Protein AF-A0A528B3B9-F1 (afdb_monomer)

Solvent-accessible surface area (backbone atoms only — not comparable to full-atom values): 8544 Å² total; per-residue (Å²): 132,72,91,54,60,78,48,70,51,74,43,97,81,45,44,90,44,85,63,98,82,42,50,38,49,53,50,45,78,42,55,84,63,89,57,68,66,62,50,61,44,52,37,77,56,45,76,50,78,48,78,40,80,92,48,56,52,67,62,52,48,53,53,50,56,75,61,38,44,72,44,87,67,47,46,58,91,93,66,50,48,70,71,59,67,74,63,49,55,54,29,64,74,29,91,79,36,42,88,35,49,69,46,41,32,34,38,36,84,22,33,51,34,61,88,89,38,44,79,46,66,45,63,40,87,89,76,68,33,22,30,41,38,36,30,42,50,45,53,66,34,27,48,71,62,96

Foldseek 3Di:
DPPFWDDKDADPPWDDDDDPQEDTVRIDTDGPDDRVNPADLQHAFDKDKDWDAPDDLVVVVVVLVVQEEEDDWFDPPPPWDADDPVVLVVQCPDPLRVVCSVVQRGPPSYYQYDDPWDWDWDADPVPRTIMIMTGHGSPPRSNSSD

Sequence (146 aa):
RTPVIRAGAIMPDACPTGPSGTIPVGGVAVSEAIHPGMHSADICCSMAISVFPGVAPAALIDAVHAVTHFGPGGRPRGQQIRPAKEVFERFETNPLLRDVTSAAIEHFGTTQGDGNHFAYVGTLKSSGETALVTHHGSRSPGARLY

Nearest PDB structures (foldseek):
  5xbj-assembly1_A  TM=4.840E-01  e=3.220E+00  Campylobacter jejuni
  8b2l-assembly1_u3  TM=4.333E-01  e=2.501E+00  Nicotiana tabacum
  3zxo-assembly1_A  TM=2.211E-01  e=8.548E-01  Mycobacterium tuberculosis H37Rv
  7kld-assembly1_B  TM=3.415E-01  e=2.664E+00  Staphylococcus aureus
  2edn-assembly1_A  TM=3.986E-01  e=6.054E+00  Homo sapiens

Radius of gyration: 18.34 Å; Cα contacts (8 Å, |Δi|>4): 229; chains: 1; bounding box: 44×27×50 Å

Mean predicted aligned error: 4.43 Å

Secondary structure (DSSP, 8-state):
--TTEEEEEEEEEEE--SSBTBPPEEEEEEESS--GGGS-SSTT-EEEEEEETT--HHHHHHHHHHH-EESS--SPTTSPPPPPHHHHHHHHT-TTTGGGHHHHHHHTTSEEESTT-EEEEEE-TTT--EEEEEEE---HHHHHH-

pLDDT: mean 92.26, std 5.24, range [58.66, 98.25]

Structure (mmCIF, N/CA/C/O backbone):
data_AF-A0A528B3B9-F1
#
_entry.id   AF-A0A528B3B9-F1
#
loop_
_atom_site.group_PDB
_atom_site.id
_atom_site.type_symbol
_atom_site.label_atom_id
_atom_site.label_alt_id
_atom_site.label_comp_id
_atom_site.label_asym_id
_atom_site.label_entity_id
_atom_site.label_seq_id
_atom_site.pdbx_PDB_ins_code
_atom_site.Cartn_x
_atom_site.Cartn_y
_atom_site.Cartn_z
_atom_site.occupancy
_atom_site.B_iso_or_equiv
_atom_site.auth_seq_id
_atom_site.auth_comp_id
_atom_site.auth_asym_id
_atom_site.auth_atom_id
_atom_site.pdbx_PDB_model_num
ATOM 1 N N . ARG A 1 1 ? 5.698 4.242 -30.268 1.00 58.66 1 ARG A N 1
ATOM 2 C CA . ARG A 1 1 ? 5.185 2.859 -30.106 1.00 58.66 1 ARG A CA 1
ATOM 3 C C . ARG A 1 1 ? 6.200 2.093 -29.276 1.00 58.66 1 ARG A C 1
ATOM 5 O O . ARG A 1 1 ? 7.355 2.066 -29.671 1.00 58.66 1 ARG A O 1
ATOM 12 N N . THR A 1 2 ? 5.801 1.536 -28.138 1.00 72.50 2 THR A N 1
ATOM 13 C CA . THR A 1 2 ? 6.644 0.656 -27.318 1.00 72.50 2 THR A CA 1
ATOM 14 C C . THR A 1 2 ? 6.632 -0.746 -27.950 1.00 72.50 2 THR A C 1
ATOM 16 O O . THR A 1 2 ? 5.571 -1.365 -28.006 1.00 72.50 2 THR A O 1
ATOM 19 N N . PRO A 1 3 ? 7.760 -1.241 -28.493 1.00 79.25 3 PRO A N 1
ATOM 20 C CA . PRO A 1 3 ? 7.773 -2.371 -29.435 1.00 79.25 3 PRO A CA 1
ATOM 21 C C . PRO A 1 3 ? 7.385 -3.731 -28.832 1.00 79.25 3 PRO A C 1
ATOM 23 O O . PRO A 1 3 ? 7.029 -4.641 -29.572 1.00 79.25 3 PRO A O 1
ATOM 26 N N . VAL A 1 4 ? 7.421 -3.861 -27.505 1.00 93.12 4 VAL A N 1
ATOM 27 C CA . VAL A 1 4 ? 7.160 -5.110 -26.762 1.00 93.12 4 VAL A CA 1
ATOM 28 C C . VAL A 1 4 ? 5.760 -5.178 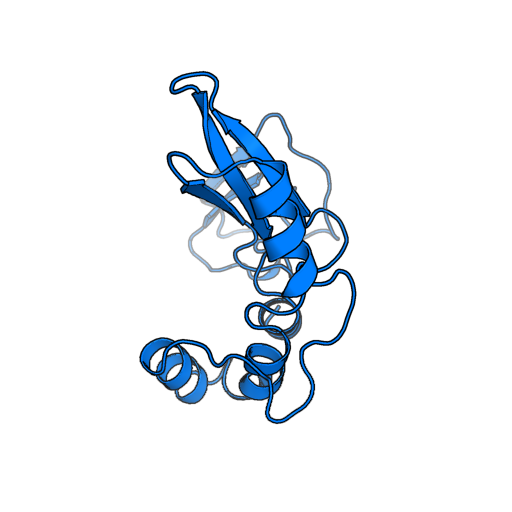-26.133 1.00 93.12 4 VAL A C 1
ATOM 30 O O . VAL A 1 4 ? 5.458 -6.118 -25.401 1.00 93.12 4 VAL A O 1
ATOM 33 N N . ILE A 1 5 ? 4.897 -4.188 -26.393 1.00 93.69 5 ILE A N 1
ATOM 34 C CA . ILE A 1 5 ? 3.513 -4.169 -25.896 1.00 93.69 5 ILE A CA 1
ATOM 35 C C . ILE A 1 5 ? 2.618 -4.995 -26.819 1.00 93.69 5 ILE A C 1
ATOM 37 O O . ILE A 1 5 ? 2.628 -4.821 -28.038 1.00 93.69 5 ILE A O 1
ATOM 41 N N . ARG A 1 6 ? 1.824 -5.886 -26.220 1.00 95.38 6 ARG A N 1
ATOM 42 C CA . ARG A 1 6 ? 0.892 -6.789 -26.907 1.00 95.38 6 ARG A CA 1
ATOM 43 C C . ARG A 1 6 ? -0.551 -6.305 -26.830 1.00 95.38 6 ARG A C 1
ATOM 45 O O . ARG A 1 6 ? -1.266 -6.381 -27.823 1.00 95.38 6 ARG A O 1
ATOM 52 N N . ALA A 1 7 ? -0.967 -5.791 -25.676 1.00 95.25 7 ALA A N 1
ATOM 53 C CA . ALA A 1 7 ? -2.310 -5.261 -25.455 1.00 95.25 7 ALA A CA 1
ATOM 54 C C . ALA A 1 7 ? -2.307 -4.239 -24.313 1.00 95.25 7 ALA A C 1
ATOM 56 O O . ALA A 1 7 ? -1.348 -4.159 -23.544 1.00 95.25 7 ALA A O 1
ATOM 57 N N . GLY A 1 8 ? -3.390 -3.479 -24.178 1.00 94.19 8 GLY A N 1
ATOM 58 C CA . GLY A 1 8 ? -3.593 -2.605 -23.032 1.00 94.19 8 GLY A CA 1
ATOM 59 C C . GLY A 1 8 ? -5.055 -2.231 -22.836 1.00 94.19 8 GLY A C 1
ATOM 60 O O . GLY A 1 8 ? -5.869 -2.382 -23.746 1.00 94.19 8 GLY A O 1
ATOM 61 N N . ALA A 1 9 ? -5.369 -1.754 -21.639 1.00 96.19 9 ALA A N 1
ATOM 62 C CA . ALA A 1 9 ? -6.679 -1.246 -21.263 1.00 96.19 9 ALA A CA 1
ATOM 63 C C . ALA A 1 9 ? -6.521 0.027 -20.428 1.00 96.19 9 ALA A C 1
ATOM 65 O O . ALA A 1 9 ? -5.490 0.236 -19.788 1.00 96.19 9 ALA A O 1
ATOM 66 N N . ILE A 1 10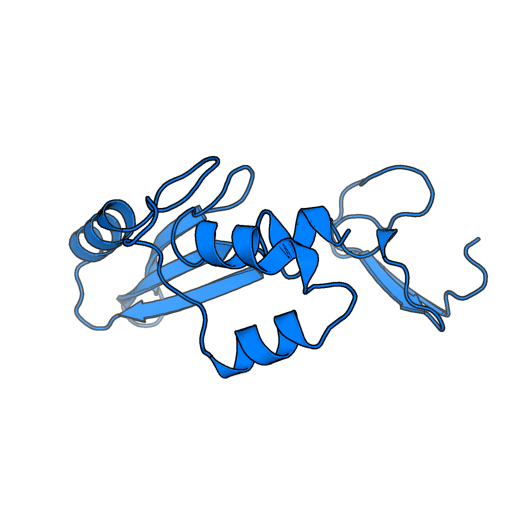 ? -7.549 0.869 -20.449 1.00 96.12 10 ILE A N 1
ATOM 67 C CA . ILE A 1 10 ? -7.627 2.105 -19.675 1.00 96.12 10 ILE A CA 1
ATOM 68 C C . ILE A 1 10 ? -8.889 2.025 -18.827 1.00 96.12 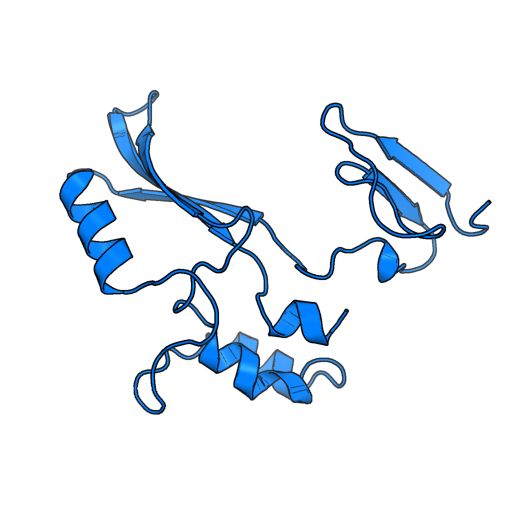10 ILE A C 1
ATOM 70 O O . ILE A 1 10 ? -9.977 1.799 -19.360 1.00 96.12 10 ILE A O 1
ATOM 74 N N . MET A 1 11 ? -8.729 2.173 -17.517 1.00 97.38 11 MET A N 1
ATOM 75 C CA . MET A 1 11 ? -9.839 2.183 -16.573 1.00 97.38 11 MET A CA 1
ATOM 76 C C . MET A 1 11 ? -10.576 3.536 -16.600 1.00 97.38 11 MET A C 1
ATOM 78 O O . MET A 1 11 ? -9.992 4.546 -17.001 1.00 97.38 11 MET A O 1
ATOM 82 N N . PRO A 1 12 ? -11.863 3.590 -16.204 1.00 97.81 12 PRO A N 1
ATOM 83 C CA . PRO A 1 12 ? -12.664 4.821 -16.261 1.00 97.81 12 PRO A CA 1
ATOM 84 C C . PRO A 1 12 ? -12.140 5.979 -15.402 1.00 97.81 12 PRO A C 1
ATOM 86 O O . PRO A 1 12 ? -12.472 7.132 -15.655 1.00 97.81 12 PRO A O 1
ATOM 89 N N . ASP A 1 13 ? -11.345 5.671 -14.385 1.00 95.94 13 ASP A N 1
ATOM 90 C CA . ASP A 1 13 ? -10.700 6.603 -13.462 1.00 95.94 13 ASP A CA 1
ATOM 91 C C . ASP A 1 13 ? -9.303 7.045 -13.928 1.00 95.94 13 ASP A C 1
ATOM 93 O O . ASP A 1 13 ? -8.567 7.689 -13.178 1.00 95.94 13 ASP A O 1
ATOM 97 N N . ALA A 1 14 ? -8.920 6.708 -15.162 1.00 95.75 14 ALA A N 1
ATOM 98 C CA . ALA A 1 14 ? -7.584 6.983 -15.646 1.00 95.75 14 ALA A CA 1
ATOM 99 C C . ALA A 1 14 ? -7.273 8.477 -15.762 1.00 95.75 14 ALA A C 1
ATOM 101 O O . ALA A 1 14 ? -8.079 9.283 -16.233 1.00 95.75 14 ALA A O 1
ATOM 102 N N . CYS A 1 15 ? -6.042 8.836 -15.399 1.00 93.69 15 CYS A N 1
ATOM 103 C CA . CYS A 1 15 ? -5.538 10.198 -15.507 1.00 93.69 15 CYS A CA 1
ATOM 104 C C . CYS A 1 15 ? -4.069 10.230 -15.973 1.00 93.69 15 CYS A C 1
ATOM 106 O O . CYS A 1 15 ? -3.352 9.229 -15.845 1.00 93.69 15 CYS A O 1
ATOM 108 N N . PRO A 1 16 ? -3.610 11.352 -16.565 1.00 92.06 16 PRO A N 1
ATOM 109 C CA . PRO A 1 16 ? -2.245 11.470 -17.071 1.00 92.06 16 PRO A CA 1
ATOM 110 C C . PRO A 1 16 ? -1.191 11.324 -15.968 1.00 92.06 16 PRO A C 1
ATOM 112 O O . PRO A 1 16 ? -1.367 11.826 -14.860 1.00 92.06 16 PRO A O 1
ATOM 115 N N . THR A 1 17 ? -0.058 10.702 -16.297 1.00 88.94 17 THR A N 1
ATOM 116 C CA . THR A 1 17 ? 1.070 10.507 -15.376 1.00 88.94 17 THR A CA 1
ATOM 117 C C . THR A 1 17 ? 2.406 10.596 -16.095 1.00 88.94 17 THR A C 1
ATOM 119 O O . THR A 1 17 ? 2.588 10.023 -17.166 1.00 88.94 17 THR A O 1
ATOM 122 N N . GLY A 1 18 ? 3.378 11.230 -15.440 1.00 84.00 18 GLY A N 1
ATOM 123 C CA . GLY A 1 18 ? 4.786 11.158 -15.820 1.00 84.00 18 GLY A CA 1
ATOM 124 C C . GLY A 1 18 ? 5.126 11.642 -17.242 1.00 84.00 18 GLY A C 1
ATOM 125 O O . GLY A 1 18 ? 4.290 12.196 -17.957 1.00 84.00 18 GLY A O 1
ATOM 126 N N . PRO A 1 19 ? 6.399 11.498 -17.638 1.00 85.06 19 PRO A N 1
ATOM 127 C CA . PRO A 1 19 ? 6.868 11.825 -18.980 1.00 85.06 19 PRO A CA 1
ATOM 128 C C . PRO A 1 19 ? 6.528 10.719 -19.994 1.00 85.06 19 PRO A C 1
ATOM 130 O O . PRO A 1 19 ? 6.103 9.623 -19.643 1.00 85.06 19 PRO A O 1
ATOM 133 N N . SER A 1 20 ? 6.784 10.976 -21.279 1.00 82.75 20 SER A N 1
ATOM 134 C CA . SER A 1 20 ? 6.638 9.964 -22.334 1.00 82.75 20 SER A CA 1
ATOM 135 C C . SER A 1 20 ? 7.408 8.677 -21.999 1.00 82.75 20 SER A C 1
ATOM 137 O O . SER A 1 20 ? 8.625 8.712 -21.830 1.00 82.75 20 SER A O 1
ATOM 139 N N . GLY A 1 21 ? 6.707 7.540 -21.967 1.00 81.62 21 GLY A N 1
ATOM 140 C CA . GLY A 1 21 ? 7.266 6.226 -21.618 1.00 81.62 21 GLY A CA 1
ATOM 141 C C . GLY A 1 21 ? 6.606 5.565 -20.402 1.00 81.62 21 GLY A C 1
ATOM 142 O O . GLY A 1 21 ? 6.801 4.369 -20.195 1.00 81.62 21 GLY A O 1
ATOM 143 N N . THR A 1 22 ? 5.798 6.307 -19.643 1.00 89.38 22 THR A N 1
ATOM 144 C CA . THR A 1 22 ? 4.947 5.796 -18.557 1.00 89.38 22 THR A CA 1
ATOM 145 C C . THR A 1 22 ? 3.591 5.299 -19.077 1.00 89.38 22 THR A C 1
ATOM 147 O O . THR A 1 22 ? 3.226 5.518 -20.237 1.00 89.38 22 THR A O 1
ATOM 150 N N . ILE A 1 23 ? 2.828 4.628 -18.208 1.00 92.62 23 ILE A N 1
ATOM 151 C CA . ILE A 1 23 ? 1.391 4.382 -18.417 1.00 92.62 23 ILE A CA 1
ATOM 152 C C . ILE A 1 23 ? 0.573 5.326 -17.530 1.00 92.62 23 ILE A C 1
ATOM 154 O O . ILE A 1 23 ? 1.040 5.631 -16.428 1.00 92.62 23 ILE A O 1
ATOM 158 N N . PRO A 1 24 ? -0.635 5.750 -17.956 1.00 93.56 24 PRO A N 1
ATOM 159 C CA . PRO A 1 24 ? -1.538 6.531 -17.108 1.00 93.56 24 PRO A CA 1
ATOM 160 C C . PRO A 1 24 ? -1.889 5.776 -15.818 1.00 93.56 24 PRO A C 1
ATOM 162 O O . PRO A 1 24 ? -1.881 4.540 -15.799 1.00 93.56 24 PRO A O 1
ATOM 165 N N . VAL A 1 25 ? -2.263 6.500 -14.753 1.00 94.19 25 VAL A N 1
ATOM 166 C CA . VAL A 1 25 ? -2.986 5.867 -13.629 1.00 94.19 25 VAL A CA 1
ATOM 167 C C . VAL A 1 25 ? -4.229 5.190 -14.203 1.00 94.19 25 VAL A C 1
ATOM 169 O O . VAL A 1 25 ? -4.821 5.705 -15.148 1.00 94.19 25 VAL A O 1
ATOM 172 N N . GLY A 1 26 ? -4.585 4.010 -13.692 1.00 94.62 26 GLY A N 1
ATOM 173 C CA . GLY A 1 26 ? -5.678 3.207 -14.248 1.00 94.62 26 GLY A CA 1
ATOM 174 C C . GLY A 1 26 ? -5.338 2.547 -15.592 1.00 94.62 26 GLY A C 1
ATOM 175 O O . GLY A 1 26 ? -6.211 1.971 -16.234 1.00 94.62 26 GLY A O 1
ATOM 176 N N . GLY A 1 27 ? -4.089 2.614 -16.057 1.00 94.94 27 GLY A N 1
ATOM 177 C CA . GLY A 1 27 ? -3.627 1.874 -17.226 1.00 94.94 27 GLY A CA 1
ATOM 178 C C . GLY A 1 27 ? -3.272 0.423 -16.897 1.00 94.94 27 GLY A C 1
ATOM 179 O O . GLY A 1 27 ? -2.710 0.123 -15.847 1.00 94.94 27 GLY A O 1
ATOM 180 N N . VAL A 1 28 ? -3.541 -0.481 -17.836 1.00 95.31 28 VAL A N 1
ATOM 181 C CA . VAL A 1 28 ? -3.053 -1.866 -17.820 1.00 95.31 28 VAL A CA 1
ATOM 182 C C . VAL A 1 28 ? -2.321 -2.126 -19.128 1.00 95.31 28 VAL A C 1
ATOM 184 O O . VAL A 1 28 ? -2.841 -1.815 -20.199 1.00 95.31 28 VAL A O 1
ATOM 187 N N . ALA A 1 29 ? -1.131 -2.717 -19.053 1.00 94.19 29 ALA A N 1
ATOM 188 C CA . ALA A 1 29 ? -0.325 -3.072 -20.214 1.00 94.19 29 ALA A CA 1
ATOM 189 C C . ALA A 1 29 ? 0.086 -4.548 -20.156 1.00 94.19 29 ALA A C 1
ATOM 191 O O . ALA A 1 29 ? 0.643 -5.011 -19.164 1.00 94.19 29 ALA A O 1
ATOM 192 N N . VAL A 1 30 ? -0.159 -5.280 -21.243 1.00 95.19 30 VAL A N 1
ATOM 193 C CA . VAL A 1 30 ? 0.358 -6.636 -21.460 1.00 95.19 30 VAL A CA 1
ATOM 194 C C . VAL A 1 30 ? 1.614 -6.518 -22.312 1.00 95.19 30 VAL A C 1
ATOM 196 O O . VAL A 1 30 ? 1.573 -5.973 -23.418 1.00 95.19 30 VAL A O 1
ATOM 199 N N . SER A 1 31 ? 2.731 -7.019 -21.797 1.00 94.69 31 SER A N 1
ATOM 200 C CA . SER A 1 31 ? 4.064 -6.791 -22.349 1.00 94.69 31 SER A CA 1
ATOM 201 C C . SER A 1 31 ? 4.922 -8.048 -22.273 1.00 94.69 31 SER A C 1
ATOM 203 O O . SER A 1 31 ? 4.775 -8.846 -21.354 1.00 94.69 31 SER A O 1
ATOM 205 N N . GLU A 1 32 ? 5.860 -8.184 -23.207 1.00 95.75 32 GLU A N 1
ATOM 206 C CA . GLU A 1 32 ? 6.898 -9.228 -23.182 1.00 95.75 32 GLU A CA 1
ATOM 207 C C . GLU A 1 32 ? 8.118 -8.855 -22.327 1.00 95.75 32 GLU A C 1
ATOM 209 O O . GLU A 1 32 ? 8.990 -9.684 -22.088 1.00 95.75 32 GLU A O 1
ATOM 214 N N . ALA A 1 33 ? 8.183 -7.607 -21.862 1.00 92.94 33 ALA A N 1
ATOM 215 C CA . ALA A 1 33 ? 9.222 -7.104 -20.969 1.00 92.94 33 ALA A CA 1
ATOM 216 C C . ALA A 1 33 ? 8.626 -6.398 -19.745 1.00 92.94 33 ALA A C 1
ATOM 218 O O . ALA A 1 33 ? 7.485 -5.926 -19.781 1.00 92.94 33 ALA A O 1
ATOM 219 N N . ILE A 1 34 ? 9.429 -6.285 -18.688 1.00 90.94 34 ILE A N 1
ATOM 220 C CA . ILE A 1 34 ? 9.111 -5.499 -17.493 1.00 90.94 34 ILE A CA 1
ATOM 221 C C . ILE A 1 34 ? 9.439 -4.033 -17.767 1.00 90.94 34 ILE A C 1
ATOM 223 O O . ILE A 1 34 ? 10.516 -3.717 -18.271 1.00 90.94 34 ILE A O 1
ATOM 227 N N . HIS A 1 35 ? 8.528 -3.139 -17.389 1.00 91.31 35 HIS A N 1
ATOM 228 C CA . HIS A 1 35 ? 8.705 -1.697 -17.530 1.00 91.31 35 HIS A CA 1
ATOM 229 C C . HIS A 1 35 ? 8.604 -1.036 -16.155 1.00 91.31 35 HIS A C 1
ATOM 231 O O . HIS A 1 35 ? 7.491 -0.752 -15.717 1.00 91.31 35 HIS A O 1
ATOM 237 N N . PRO A 1 36 ? 9.726 -0.769 -15.460 1.00 89.38 36 PRO A N 1
ATOM 238 C CA . PRO A 1 36 ? 9.695 -0.129 -14.145 1.00 89.38 36 PRO A CA 1
ATOM 239 C C . PRO A 1 36 ? 8.908 1.185 -14.147 1.00 89.38 36 PRO A C 1
ATOM 241 O O . PRO A 1 36 ? 8.060 1.370 -13.292 1.00 89.38 36 PRO A O 1
ATOM 244 N N . GLY A 1 37 ? 9.050 2.016 -15.188 1.00 88.44 37 GLY A N 1
ATOM 245 C CA . GLY A 1 37 ? 8.278 3.258 -15.362 1.00 88.44 37 GLY A CA 1
ATOM 246 C C . GLY A 1 37 ? 6.762 3.084 -15.556 1.00 88.44 37 GLY A C 1
ATOM 247 O O . GLY A 1 37 ? 6.039 4.074 -15.652 1.00 88.44 37 GLY A O 1
ATOM 248 N N . MET A 1 38 ? 6.267 1.846 -15.637 1.00 92.00 38 MET A N 1
ATOM 249 C CA . MET A 1 38 ? 4.836 1.519 -15.638 1.00 92.00 38 MET A CA 1
ATOM 250 C C . MET A 1 38 ? 4.333 1.057 -14.261 1.00 92.00 38 MET A C 1
ATOM 252 O O . MET A 1 38 ? 3.140 0.823 -14.090 1.00 92.00 38 MET A O 1
ATOM 256 N N . HIS A 1 39 ? 5.225 0.959 -13.275 1.00 87.25 39 HIS A N 1
ATOM 257 C CA . HIS A 1 39 ? 4.927 0.694 -11.876 1.00 87.25 39 HIS A CA 1
ATOM 258 C C . HIS A 1 39 ? 5.310 1.944 -11.079 1.00 87.25 39 HIS A C 1
ATOM 260 O O . HIS A 1 39 ? 6.474 2.298 -11.031 1.00 87.25 39 HIS A O 1
ATOM 266 N N . SER A 1 40 ? 4.338 2.654 -10.504 1.00 89.06 40 SER A N 1
ATOM 267 C CA . SER A 1 40 ? 4.582 3.887 -9.732 1.00 89.06 40 SER A CA 1
ATOM 268 C C . SER A 1 40 ? 5.674 3.717 -8.661 1.00 89.06 40 SER A C 1
ATOM 270 O O . SER A 1 40 ? 5.844 2.624 -8.121 1.00 89.06 40 SER A O 1
ATOM 272 N N . ALA A 1 41 ? 6.336 4.819 -8.286 1.00 91.12 41 ALA A N 1
ATOM 273 C CA . ALA A 1 41 ? 7.298 4.861 -7.181 1.00 91.12 41 ALA A CA 1
ATOM 274 C C . ALA A 1 41 ? 6.712 4.342 -5.855 1.00 91.12 41 ALA A C 1
ATOM 276 O O . ALA A 1 41 ? 7.425 3.777 -5.029 1.00 91.12 41 ALA A O 1
ATOM 277 N N . ASP A 1 42 ? 5.400 4.482 -5.659 1.00 93.25 42 ASP A N 1
ATOM 278 C CA . ASP A 1 42 ? 4.696 3.859 -4.540 1.00 93.25 42 ASP A CA 1
ATOM 279 C C . ASP A 1 42 ? 4.270 2.425 -4.895 1.00 93.25 42 ASP A C 1
ATOM 281 O O . ASP A 1 42 ? 3.098 2.113 -5.126 1.00 93.25 42 ASP A O 1
ATOM 285 N N . ILE A 1 43 ? 5.271 1.548 -5.001 1.00 93.88 43 ILE A N 1
ATOM 286 C CA . ILE A 1 43 ? 5.104 0.147 -5.397 1.00 93.88 43 ILE A CA 1
ATOM 287 C C . ILE A 1 43 ? 4.135 -0.543 -4.427 1.00 93.88 43 ILE A C 1
ATOM 289 O O . ILE A 1 43 ? 4.275 -0.416 -3.210 1.00 93.88 43 ILE A O 1
ATOM 293 N N . CYS A 1 44 ? 3.166 -1.289 -4.964 1.00 92.81 44 CYS A N 1
ATOM 294 C CA . CYS A 1 44 ? 2.125 -1.983 -4.196 1.00 92.81 44 CYS A CA 1
ATOM 295 C C . CYS A 1 44 ? 1.264 -1.070 -3.298 1.00 92.81 44 CYS A C 1
ATOM 297 O O . CYS A 1 44 ? 0.723 -1.539 -2.293 1.00 92.81 44 CYS A O 1
ATOM 299 N N . CYS A 1 45 ? 1.099 0.208 -3.662 1.00 94.31 45 CYS A N 1
ATOM 300 C CA . CYS A 1 45 ? 0.041 1.042 -3.098 1.00 94.31 45 CYS A CA 1
ATOM 301 C C . CYS A 1 45 ? -1.313 0.350 -3.270 1.00 94.31 45 CYS A C 1
ATOM 303 O O . CYS A 1 45 ? -1.692 -0.035 -4.379 1.00 94.31 45 CYS A O 1
ATOM 305 N N . SER A 1 46 ? -1.991 0.094 -2.160 1.00 95.44 46 SER A N 1
ATOM 306 C CA . SER A 1 46 ? -3.193 -0.727 -2.140 1.00 95.44 46 SER A CA 1
ATOM 307 C C . SER A 1 46 ? -4.071 -0.396 -0.946 1.00 95.44 46 SER A C 1
ATOM 309 O O . SER A 1 46 ? -3.653 0.246 0.022 1.00 95.44 46 SER A O 1
ATOM 311 N N . MET A 1 47 ? -5.322 -0.835 -1.042 1.00 96.81 47 MET A N 1
ATOM 312 C CA . MET A 1 47 ? -6.280 -0.730 0.042 1.00 96.81 47 MET A CA 1
ATOM 313 C C . MET A 1 47 ? -6.430 -2.069 0.752 1.00 96.81 47 MET A C 1
ATOM 315 O O . MET A 1 47 ? -6.516 -3.114 0.107 1.00 96.81 47 MET A O 1
ATOM 319 N N . ALA A 1 48 ? -6.527 -2.023 2.075 1.00 96.75 48 ALA A N 1
ATOM 320 C CA . ALA A 1 48 ? -6.894 -3.165 2.895 1.00 96.75 48 ALA A CA 1
ATOM 321 C C . ALA A 1 48 ? -8.090 -2.806 3.776 1.00 96.75 48 ALA A C 1
ATOM 323 O O . ALA A 1 48 ? -8.220 -1.672 4.238 1.00 96.75 48 ALA A O 1
ATOM 324 N N . ILE A 1 49 ? -8.959 -3.786 4.015 1.00 97.06 49 ILE A N 1
ATOM 325 C CA . ILE A 1 49 ? -10.065 -3.667 4.961 1.00 97.06 49 ILE A CA 1
ATOM 326 C C . ILE A 1 49 ? -9.923 -4.718 6.059 1.00 97.06 49 ILE A C 1
ATOM 328 O O . ILE A 1 49 ? -9.766 -5.905 5.778 1.00 97.06 49 ILE A O 1
ATOM 332 N N . SER A 1 50 ? -10.010 -4.265 7.307 1.00 97.19 50 SER A N 1
ATOM 333 C CA . SER A 1 50 ? -10.007 -5.104 8.505 1.00 97.19 50 SER A CA 1
ATOM 334 C C . SER A 1 50 ? -11.291 -4.862 9.290 1.00 97.19 50 SER A C 1
ATOM 336 O O . SER A 1 50 ? -11.629 -3.715 9.579 1.00 97.19 50 SER A O 1
ATOM 338 N N . VAL A 1 51 ? -12.012 -5.929 9.632 1.00 97.69 51 VAL A N 1
ATOM 339 C CA . VAL A 1 51 ? -13.307 -5.860 10.330 1.00 97.69 51 VAL A CA 1
ATOM 340 C C . VAL A 1 51 ? -13.116 -6.208 11.804 1.00 97.69 51 VAL A C 1
ATOM 342 O O . VAL A 1 51 ? -12.460 -7.198 12.120 1.00 97.69 51 VAL A O 1
ATOM 345 N N . PHE A 1 52 ? -13.700 -5.404 12.692 1.00 97.44 52 PHE A N 1
ATOM 346 C CA . PHE A 1 52 ? -13.555 -5.500 14.145 1.00 97.44 52 PH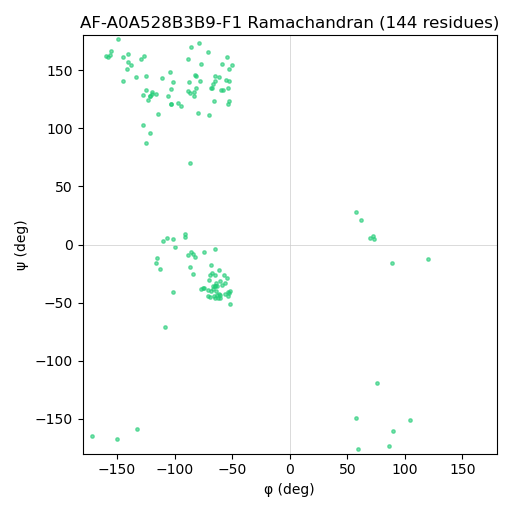E A CA 1
ATOM 347 C C . PHE A 1 52 ? -14.927 -5.615 14.820 1.00 97.44 52 PHE A C 1
ATOM 349 O O . PHE A 1 52 ? -15.506 -4.594 15.209 1.00 97.44 52 PHE A O 1
ATOM 356 N N . PRO A 1 53 ? -15.455 -6.843 14.968 1.00 96.44 53 PRO A N 1
ATOM 357 C CA . PRO A 1 53 ? -16.771 -7.036 15.548 1.00 96.44 53 PRO A CA 1
ATOM 358 C C . PRO A 1 53 ? -16.880 -6.497 16.975 1.00 96.44 53 PRO A C 1
ATOM 360 O O . PRO A 1 53 ? -16.007 -6.752 17.807 1.00 96.44 53 PRO A O 1
ATOM 363 N N . GLY A 1 54 ? -17.945 -5.746 17.261 1.00 94.88 54 GLY A N 1
ATOM 364 C CA . GLY A 1 54 ? -18.225 -5.217 18.604 1.00 94.88 54 GLY A CA 1
ATOM 365 C C . GLY A 1 54 ? -17.282 -4.113 19.114 1.00 94.88 54 GLY A C 1
ATOM 366 O O . GLY A 1 54 ? -17.408 -3.692 20.264 1.00 94.88 54 GLY A O 1
ATOM 367 N N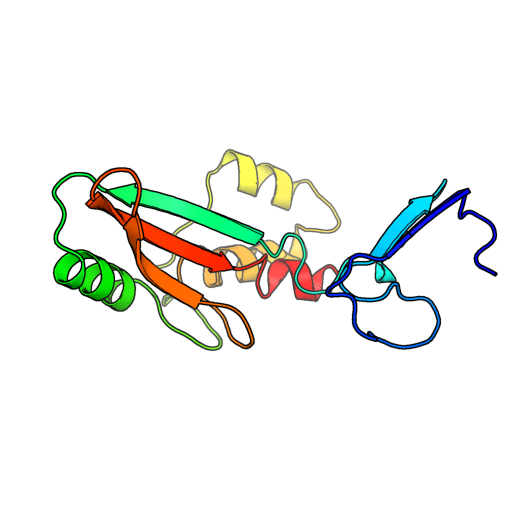 . VAL A 1 55 ? -16.355 -3.610 18.292 1.00 97.50 55 VAL A N 1
ATOM 368 C CA . VAL A 1 55 ? -15.490 -2.472 18.649 1.00 97.50 55 VAL A CA 1
ATOM 369 C C . VAL A 1 55 ? -16.175 -1.161 18.271 1.00 97.50 55 VAL A C 1
ATOM 371 O O . VAL A 1 55 ? -16.644 -1.003 17.148 1.00 97.50 55 VAL A O 1
ATOM 374 N N . ALA A 1 56 ? -16.210 -0.184 19.180 1.00 97.12 56 ALA A N 1
ATOM 375 C CA . ALA A 1 56 ? -16.751 1.140 18.874 1.00 97.12 56 ALA A CA 1
ATOM 376 C C . ALA A 1 56 ? -15.840 1.900 17.878 1.00 97.12 56 ALA A C 1
ATOM 378 O O . ALA A 1 56 ? -14.628 1.953 18.107 1.00 97.12 56 ALA A O 1
ATOM 379 N N . PRO A 1 57 ? -16.383 2.558 16.831 1.00 97.25 57 PRO A N 1
ATOM 380 C CA . PRO A 1 57 ? -15.585 3.300 15.847 1.00 97.25 57 PRO A CA 1
ATOM 381 C C . PRO A 1 57 ? -14.620 4.326 16.456 1.00 97.25 57 PRO A C 1
ATOM 383 O O . PRO A 1 57 ? -13.465 4.401 16.045 1.00 97.25 57 PRO A O 1
ATOM 386 N N . ALA A 1 58 ? -15.068 5.069 17.475 1.00 97.38 58 ALA A N 1
ATOM 387 C CA . ALA A 1 58 ? -14.245 6.054 18.179 1.00 97.38 58 ALA A CA 1
ATOM 388 C C . ALA A 1 58 ? -13.012 5.412 18.842 1.00 97.38 58 ALA A C 1
ATOM 390 O O . ALA A 1 58 ? -11.890 5.865 18.649 1.00 97.38 58 ALA A O 1
ATOM 391 N N . ALA A 1 59 ? -13.205 4.288 19.538 1.00 97.69 59 ALA A N 1
ATOM 392 C CA . ALA A 1 59 ? -12.10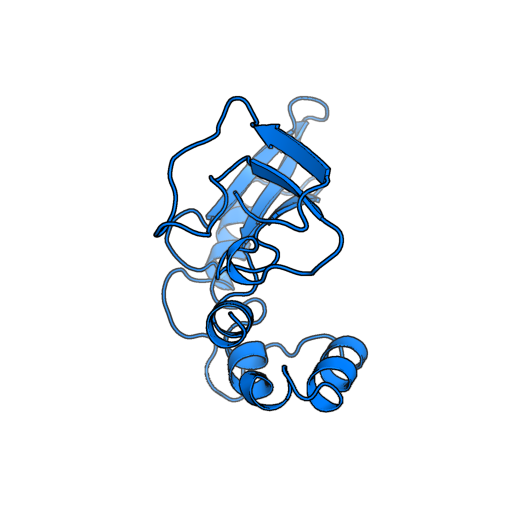6 3.576 20.182 1.00 97.69 59 ALA A CA 1
ATOM 393 C C . ALA A 1 59 ? -11.082 3.051 19.162 1.00 97.69 59 ALA A C 1
ATOM 395 O O . ALA A 1 59 ? -9.882 3.050 19.431 1.00 97.69 59 ALA A O 1
ATOM 396 N N . LEU A 1 60 ? -11.542 2.623 17.980 1.00 97.44 60 LEU A N 1
ATOM 397 C CA . LEU A 1 60 ? -10.652 2.138 16.929 1.00 97.44 60 LEU A CA 1
ATOM 398 C C . LEU A 1 60 ? -9.829 3.269 16.299 1.00 97.44 60 LEU A C 1
ATOM 400 O O . LEU A 1 60 ? -8.627 3.092 16.111 1.00 97.44 60 LEU A O 1
ATOM 404 N N . ILE A 1 61 ? -10.434 4.423 15.988 1.00 96.75 61 ILE A N 1
ATOM 405 C CA . ILE A 1 61 ? -9.678 5.545 15.406 1.00 96.75 61 ILE A CA 1
ATOM 406 C C . ILE A 1 61 ? -8.672 6.125 16.408 1.00 96.75 61 ILE A C 1
ATOM 408 O O . ILE A 1 61 ? -7.532 6.387 16.027 1.00 96.75 61 ILE A O 1
ATOM 412 N N . ASP A 1 62 ? -9.035 6.213 17.692 1.00 97.44 62 ASP A N 1
ATOM 413 C CA . ASP A 1 62 ? -8.122 6.645 18.755 1.00 97.44 62 ASP A CA 1
ATOM 414 C C . ASP A 1 62 ? -6.921 5.695 18.877 1.00 97.44 62 ASP A C 1
ATOM 416 O O . ASP A 1 62 ? -5.774 6.138 18.965 1.00 97.44 62 ASP A O 1
ATOM 420 N N . ALA A 1 63 ? -7.156 4.379 18.804 1.00 96.12 63 ALA A N 1
ATOM 421 C CA . ALA A 1 63 ? -6.089 3.381 18.821 1.00 96.12 63 ALA A CA 1
ATOM 422 C C . ALA A 1 63 ? -5.162 3.486 17.596 1.00 96.12 63 ALA A C 1
ATOM 424 O O . ALA A 1 63 ? -3.945 3.362 17.736 1.00 96.12 63 ALA A O 1
ATOM 425 N N . VAL A 1 64 ? -5.710 3.741 16.401 1.00 94.81 64 VAL A N 1
ATOM 426 C CA . VAL A 1 64 ? -4.917 3.945 15.175 1.00 94.81 64 VAL A CA 1
ATOM 427 C C . VAL A 1 64 ? -4.054 5.201 15.287 1.00 94.81 64 VAL A C 1
ATOM 429 O O . VAL A 1 64 ? -2.856 5.145 14.996 1.00 94.81 64 VAL A O 1
ATOM 432 N N . HIS A 1 65 ? -4.622 6.315 15.754 1.00 93.31 65 HIS A N 1
ATOM 433 C CA . HIS A 1 65 ? -3.887 7.564 15.967 1.00 93.31 65 HIS A CA 1
ATOM 434 C C . HIS A 1 65 ? -2.799 7.436 17.039 1.00 93.31 65 HIS A C 1
ATOM 436 O O . HIS A 1 65 ? -1.747 8.055 16.920 1.00 93.31 65 HIS A O 1
ATOM 442 N N . ALA A 1 66 ? -3.008 6.611 18.068 1.00 93.38 66 ALA A N 1
ATOM 443 C CA . ALA A 1 66 ? -2.014 6.409 19.119 1.00 93.38 66 ALA A CA 1
ATOM 444 C C . ALA A 1 66 ? -0.742 5.695 18.627 1.00 93.38 66 ALA A C 1
ATOM 446 O O . ALA A 1 66 ? 0.318 5.834 19.239 1.00 93.38 66 ALA A O 1
ATOM 447 N N . VAL A 1 67 ? -0.834 4.911 17.547 1.00 90.31 67 VAL A N 1
ATOM 448 C CA . VAL A 1 67 ? 0.279 4.074 17.070 1.00 90.31 67 VAL A CA 1
ATOM 449 C C . VAL A 1 67 ? 0.813 4.474 15.699 1.00 90.31 67 VAL A C 1
ATOM 451 O O . VAL A 1 67 ? 1.884 3.990 15.328 1.00 90.31 67 VAL A O 1
ATOM 454 N N . THR A 1 68 ? 0.121 5.342 14.960 1.00 92.00 68 THR A N 1
ATOM 455 C CA . THR A 1 68 ? 0.519 5.785 13.616 1.00 92.00 68 THR A CA 1
ATOM 456 C C . THR A 1 68 ? 0.575 7.306 13.498 1.00 92.00 68 THR A C 1
ATOM 458 O O . THR A 1 68 ? 0.023 8.024 14.323 1.00 92.00 68 THR A O 1
ATOM 461 N N . HIS A 1 69 ? 1.261 7.808 12.472 1.00 90.88 69 HIS A N 1
ATOM 462 C CA . HIS A 1 69 ? 1.296 9.239 12.161 1.00 90.88 69 HIS A CA 1
ATOM 463 C C . HIS A 1 69 ? 1.350 9.490 10.650 1.00 90.88 69 HIS A C 1
ATOM 465 O O . HIS A 1 69 ? 1.751 8.614 9.884 1.00 90.88 69 HIS A O 1
ATOM 471 N N . PHE A 1 70 ? 1.008 10.704 10.219 1.00 90.69 70 PHE A N 1
ATOM 472 C CA . PHE A 1 70 ? 1.228 11.165 8.846 1.00 90.69 70 PHE A CA 1
ATOM 473 C C . PHE A 1 70 ? 2.613 11.803 8.678 1.00 90.69 70 PHE A C 1
ATOM 475 O O . PHE A 1 70 ? 3.245 12.231 9.648 1.00 90.69 70 PHE A O 1
ATOM 482 N N . GLY A 1 71 ? 3.082 11.875 7.434 1.00 86.56 71 GLY A N 1
ATOM 483 C CA . GLY A 1 71 ? 4.330 12.538 7.070 1.00 86.56 71 GLY A CA 1
ATOM 484 C C . GLY A 1 71 ? 5.587 11.662 7.187 1.00 86.56 71 GLY A C 1
ATOM 485 O O . GLY A 1 71 ? 5.505 10.443 7.380 1.00 86.56 71 GLY A O 1
ATOM 486 N N . PRO A 1 72 ? 6.773 12.263 6.989 1.00 84.38 72 PRO A N 1
ATOM 487 C CA . PRO A 1 72 ? 8.040 11.543 6.927 1.00 84.38 72 PRO A CA 1
ATOM 488 C C . PRO A 1 72 ? 8.484 10.996 8.288 1.00 84.38 72 PRO A C 1
ATOM 490 O O . PRO A 1 72 ? 8.000 11.404 9.342 1.00 84.38 72 PRO A O 1
ATOM 493 N N . GLY A 1 73 ? 9.466 10.096 8.242 1.00 84.25 73 GLY A N 1
ATOM 494 C CA . GLY A 1 73 ? 10.062 9.468 9.415 1.00 84.25 73 GLY A CA 1
ATOM 495 C C . GLY A 1 73 ? 9.350 8.188 9.835 1.00 84.25 73 GLY A C 1
ATOM 496 O O . GLY A 1 73 ? 8.640 7.545 9.058 1.00 84.25 73 GLY A O 1
ATOM 497 N N . GLY A 1 74 ? 9.577 7.822 11.088 1.00 86.19 74 GLY A N 1
ATOM 498 C CA . GLY A 1 74 ? 9.031 6.630 11.703 1.00 86.19 74 GLY A CA 1
ATOM 499 C C . GLY A 1 74 ? 9.321 6.608 13.196 1.00 86.19 74 GLY A C 1
ATOM 500 O O . GLY A 1 74 ? 9.703 7.615 13.794 1.00 86.19 74 GLY A O 1
ATOM 501 N N . ARG A 1 75 ? 9.157 5.439 13.819 1.00 86.75 75 ARG A N 1
ATOM 502 C CA . ARG A 1 75 ? 9.418 5.284 15.255 1.00 86.75 75 ARG A CA 1
ATOM 503 C C . ARG A 1 75 ? 10.905 5.503 15.571 1.00 86.75 75 ARG A C 1
ATOM 505 O O . ARG A 1 75 ? 11.759 5.069 14.789 1.00 86.75 75 ARG A O 1
ATOM 512 N N . PRO A 1 76 ? 11.228 6.097 16.737 1.00 84.38 76 PRO A N 1
ATOM 513 C CA . PRO A 1 76 ? 12.602 6.211 17.210 1.00 84.38 76 PRO A CA 1
ATOM 514 C C . PRO A 1 76 ? 13.321 4.858 17.220 1.00 84.38 76 PRO A C 1
ATOM 516 O O . PRO A 1 76 ? 12.707 3.805 17.427 1.00 84.38 76 PRO A O 1
ATOM 519 N N . ARG A 1 77 ? 14.648 4.877 17.043 1.00 82.94 77 ARG A N 1
ATOM 520 C CA . ARG A 1 77 ? 15.474 3.664 17.146 1.00 82.94 77 ARG A CA 1
ATOM 521 C C . ARG A 1 77 ? 15.219 2.957 18.482 1.00 82.94 77 ARG A C 1
ATOM 523 O O . ARG A 1 77 ? 15.176 3.595 19.527 1.00 82.94 77 ARG A O 1
ATOM 530 N N . GLY A 1 78 ? 15.047 1.638 18.427 1.00 84.19 78 GLY A N 1
ATOM 531 C CA . GLY A 1 78 ? 14.688 0.811 19.586 1.00 84.19 78 GLY A CA 1
ATOM 532 C C . GLY A 1 78 ? 13.180 0.661 19.828 1.00 84.19 78 GLY A C 1
ATOM 533 O O . GLY A 1 78 ? 12.786 -0.268 20.519 1.00 84.19 78 GLY A O 1
ATOM 534 N N . GLN A 1 79 ? 12.339 1.502 19.216 1.00 86.06 79 GLN A N 1
ATOM 535 C CA . GLN A 1 79 ? 10.870 1.389 19.258 1.00 86.06 79 GLN A CA 1
ATOM 536 C C . GLN A 1 79 ? 10.270 0.976 17.904 1.00 86.06 79 GLN A C 1
ATOM 538 O O . GLN A 1 79 ? 9.054 0.922 17.738 1.00 86.06 79 GLN A O 1
ATOM 543 N N . GLN A 1 80 ? 11.114 0.718 16.906 1.00 89.56 80 GLN A N 1
ATOM 544 C CA . GLN A 1 80 ? 10.689 0.315 15.570 1.00 89.56 80 GLN A CA 1
ATOM 545 C C . GLN A 1 80 ? 10.039 -1.069 15.601 1.00 89.56 80 GLN A C 1
ATOM 547 O O . GLN A 1 80 ? 10.551 -1.996 16.231 1.00 89.56 80 GLN A O 1
ATOM 552 N N . ILE A 1 81 ? 8.939 -1.218 14.866 1.00 88.75 81 ILE A N 1
ATOM 553 C CA . ILE A 1 81 ? 8.346 -2.529 14.614 1.00 88.75 81 ILE A CA 1
ATOM 554 C C . ILE A 1 81 ? 9.102 -3.129 13.437 1.00 88.75 81 ILE A C 1
ATOM 556 O O . ILE A 1 81 ? 9.256 -2.488 12.399 1.00 88.75 81 ILE A O 1
ATOM 560 N N . ARG A 1 82 ? 9.600 -4.352 13.599 1.00 89.50 82 ARG A N 1
ATOM 561 C CA . ARG A 1 82 ? 10.274 -5.058 12.512 1.00 89.50 82 ARG A CA 1
ATOM 562 C C . ARG A 1 82 ? 9.257 -5.830 11.671 1.00 89.50 82 ARG A C 1
ATOM 564 O O . ARG A 1 82 ? 8.354 -6.438 12.250 1.00 89.50 82 ARG A O 1
ATOM 571 N N . PRO A 1 83 ? 9.411 -5.845 10.334 1.00 89.31 83 PRO A N 1
ATOM 572 C CA . PRO A 1 83 ? 8.704 -6.797 9.490 1.00 89.31 83 PRO A CA 1
ATOM 573 C C . PRO A 1 83 ? 8.955 -8.240 9.937 1.00 89.31 83 PRO A C 1
ATOM 575 O O . PRO A 1 83 ? 9.940 -8.528 10.623 1.00 89.31 83 PRO A O 1
ATOM 578 N N . ALA A 1 84 ? 8.083 -9.153 9.506 1.00 92.81 84 ALA A N 1
ATOM 579 C CA . ALA A 1 84 ? 8.277 -10.585 9.715 1.00 92.81 84 ALA A CA 1
ATOM 580 C C . ALA A 1 84 ? 9.663 -11.029 9.213 1.00 92.81 84 ALA A C 1
ATOM 582 O O . ALA A 1 84 ? 10.135 -10.558 8.170 1.00 92.81 84 ALA A O 1
ATOM 583 N N . LYS A 1 85 ? 10.304 -11.936 9.957 1.00 92.75 85 LYS A N 1
ATOM 584 C CA . LYS A 1 85 ? 11.690 -12.358 9.715 1.00 92.75 85 LYS A CA 1
ATOM 585 C C . LYS A 1 85 ? 11.875 -12.875 8.289 1.00 92.75 85 LYS A C 1
ATOM 587 O O . LYS A 1 85 ? 12.810 -12.476 7.608 1.00 92.75 85 LYS A O 1
ATOM 592 N N . GLU A 1 86 ? 10.925 -13.669 7.812 1.00 94.12 86 GLU A N 1
ATOM 593 C CA . GLU A 1 86 ? 10.943 -14.301 6.493 1.00 94.12 86 GLU A CA 1
ATOM 594 C C . GLU A 1 86 ? 10.872 -13.267 5.359 1.00 94.12 86 GLU A C 1
ATOM 596 O O . GLU A 1 86 ? 11.492 -13.428 4.308 1.00 94.12 86 GLU A O 1
ATOM 601 N N . VAL A 1 87 ? 10.124 -12.174 5.557 1.00 90.50 87 VAL A N 1
ATOM 602 C CA . VAL A 1 87 ? 10.066 -11.068 4.587 1.00 90.50 87 VAL A CA 1
ATOM 603 C C . VAL A 1 87 ? 11.409 -10.352 4.539 1.00 90.50 87 VAL A C 1
ATOM 605 O O . VAL A 1 87 ? 11.884 -9.998 3.461 1.00 90.50 87 VAL A O 1
ATOM 608 N N . PHE A 1 88 ? 12.036 -10.160 5.696 1.00 90.00 88 PHE A N 1
ATOM 609 C CA . PHE A 1 88 ? 13.280 -9.414 5.787 1.00 90.00 88 PHE A CA 1
ATOM 610 C C . PHE A 1 88 ? 14.488 -10.201 5.261 1.00 90.00 88 PHE A C 1
ATOM 612 O O . PHE A 1 88 ? 15.301 -9.643 4.532 1.00 90.00 88 PHE A O 1
ATOM 619 N N . GLU A 1 89 ? 14.545 -11.513 5.491 1.00 93.69 89 GLU A N 1
ATOM 620 C CA . GLU A 1 89 ? 15.558 -12.401 4.893 1.00 93.69 89 GLU A CA 1
ATOM 621 C C . GLU A 1 89 ? 15.511 -12.361 3.351 1.00 93.69 89 GLU A C 1
ATOM 623 O O . GLU A 1 89 ? 16.540 -12.386 2.669 1.00 93.69 89 GLU A O 1
ATOM 628 N N . ARG A 1 90 ? 14.313 -12.215 2.769 1.00 93.94 90 ARG A N 1
ATOM 629 C CA . ARG A 1 90 ? 14.144 -12.015 1.319 1.00 93.94 90 ARG A CA 1
ATOM 630 C C . ARG A 1 90 ? 14.619 -10.639 0.847 1.00 93.94 90 ARG A C 1
ATOM 632 O O . ARG A 1 90 ? 15.057 -10.521 -0.292 1.00 93.94 90 ARG A O 1
ATOM 639 N N . PHE A 1 91 ? 14.525 -9.606 1.685 1.00 93.75 91 PHE A N 1
ATOM 640 C CA . PHE A 1 91 ? 15.085 -8.284 1.381 1.00 93.75 91 PHE A CA 1
ATOM 641 C C . PHE A 1 91 ? 16.615 -8.330 1.390 1.00 93.75 91 PHE A C 1
ATOM 643 O O . PHE A 1 91 ? 17.243 -7.834 0.461 1.00 93.75 91 PHE A O 1
ATOM 650 N N . GLU A 1 92 ? 17.207 -8.966 2.401 1.00 91.62 92 GLU A N 1
ATOM 651 C CA . GLU A 1 92 ? 18.663 -9.061 2.575 1.00 91.62 92 GLU A CA 1
ATOM 652 C C . GLU A 1 92 ? 19.343 -9.866 1.459 1.00 91.62 92 GLU A C 1
ATOM 654 O O . GLU A 1 92 ? 20.442 -9.527 1.020 1.00 91.62 92 GLU A O 1
ATOM 659 N N . THR A 1 93 ? 18.675 -10.907 0.958 1.00 95.25 93 THR A N 1
ATOM 660 C CA . THR A 1 93 ? 19.184 -11.745 -0.140 1.00 95.25 93 THR A CA 1
ATOM 661 C C . THR A 1 93 ? 18.931 -11.155 -1.531 1.00 95.25 93 THR A C 1
ATOM 663 O O . THR A 1 93 ? 19.503 -11.635 -2.510 1.00 95.25 93 THR A O 1
ATOM 666 N N . ASN A 1 94 ? 18.112 -10.104 -1.648 1.00 95.12 94 ASN A N 1
ATOM 667 C CA . ASN A 1 94 ? 17.778 -9.484 -2.926 1.00 95.12 94 ASN A CA 1
ATOM 668 C C . ASN A 1 94 ? 18.706 -8.284 -3.225 1.00 95.12 94 ASN A C 1
ATOM 670 O O . ASN A 1 94 ? 18.672 -7.289 -2.494 1.00 95.12 94 ASN A O 1
ATOM 674 N N . PRO A 1 95 ? 19.484 -8.311 -4.328 1.00 94.81 95 PRO A N 1
ATOM 675 C CA . PRO A 1 95 ? 20.410 -7.233 -4.685 1.00 94.81 95 PRO A CA 1
ATOM 676 C C . PRO A 1 95 ? 19.768 -5.852 -4.845 1.00 94.81 95 PRO A C 1
ATOM 678 O O . PRO A 1 95 ? 20.454 -4.853 -4.666 1.00 94.81 95 PRO A O 1
ATOM 681 N N . LEU A 1 96 ? 18.476 -5.795 -5.175 1.00 92.12 96 LEU A N 1
ATOM 682 C CA . LEU A 1 96 ? 17.733 -4.551 -5.363 1.00 92.12 96 LEU A CA 1
ATOM 683 C C . LEU A 1 96 ? 17.153 -3.997 -4.051 1.00 92.12 96 LEU A C 1
ATOM 685 O O . LEU A 1 96 ? 16.799 -2.825 -3.986 1.00 92.12 96 LEU A O 1
ATOM 689 N N . LEU A 1 97 ? 17.024 -4.829 -3.011 1.00 93.81 97 LEU A N 1
ATOM 690 C CA . LEU A 1 97 ? 16.336 -4.469 -1.764 1.00 93.81 97 LEU A CA 1
ATOM 691 C C . LEU A 1 97 ? 17.264 -4.373 -0.549 1.00 93.81 97 LEU A C 1
ATOM 693 O O . LEU A 1 97 ? 16.920 -3.712 0.434 1.00 93.81 97 LEU A O 1
ATOM 697 N N . ARG A 1 98 ? 18.440 -5.006 -0.596 1.00 92.31 98 ARG A N 1
ATOM 698 C CA . ARG A 1 98 ? 19.367 -5.074 0.545 1.00 92.31 98 ARG A CA 1
ATOM 699 C C . ARG A 1 98 ? 19.770 -3.698 1.091 1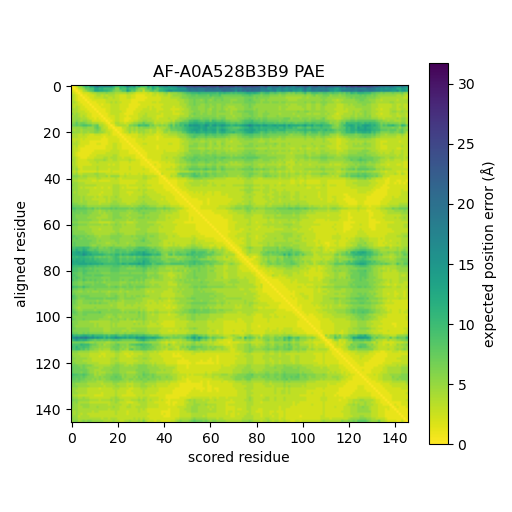.00 92.31 98 ARG A C 1
ATOM 701 O O . ARG A 1 98 ? 19.906 -3.535 2.304 1.00 92.31 98 ARG A O 1
ATOM 708 N N . ASP A 1 99 ? 19.858 -2.693 0.220 1.00 92.69 99 ASP A N 1
ATOM 709 C CA . ASP A 1 99 ? 20.296 -1.336 0.570 1.00 92.69 99 ASP A CA 1
ATOM 710 C C . ASP A 1 99 ? 19.154 -0.441 1.101 1.00 92.69 99 ASP A C 1
ATOM 712 O O . ASP A 1 99 ? 19.397 0.660 1.597 1.00 92.69 99 ASP A O 1
ATOM 716 N N . VAL A 1 100 ? 17.897 -0.911 1.063 1.00 93.31 100 VAL A N 1
ATOM 717 C CA . VAL A 1 100 ? 16.724 -0.179 1.589 1.00 93.31 100 VAL A CA 1
ATOM 718 C C . VAL A 1 100 ? 16.175 -0.758 2.897 1.00 93.31 100 VAL A C 1
ATOM 720 O O . VAL A 1 100 ? 15.174 -0.272 3.421 1.00 93.31 100 VAL A O 1
ATOM 723 N N . THR A 1 101 ? 16.849 -1.751 3.476 1.00 91.00 101 THR A N 1
ATOM 724 C CA . THR A 1 101 ? 16.479 -2.444 4.726 1.00 91.00 101 THR A CA 1
ATOM 725 C C . THR A 1 101 ? 16.245 -1.496 5.908 1.00 91.00 101 THR A C 1
ATOM 727 O O . THR A 1 101 ? 15.235 -1.611 6.603 1.00 91.00 101 THR A O 1
ATOM 730 N N . SER A 1 102 ? 17.118 -0.503 6.112 1.00 90.00 102 SER A N 1
ATOM 731 C CA . SER A 1 102 ? 16.937 0.497 7.178 1.00 90.00 102 SER A CA 1
ATOM 732 C C . SER A 1 102 ? 15.669 1.331 6.977 1.00 90.00 102 SER A C 1
ATOM 734 O O . SER A 1 102 ? 14.930 1.556 7.933 1.00 90.00 102 SER A O 1
ATOM 736 N N . ALA A 1 103 ? 15.400 1.764 5.740 1.00 90.31 103 ALA A N 1
ATOM 737 C CA . ALA A 1 103 ? 14.186 2.509 5.414 1.00 90.31 103 ALA A CA 1
ATOM 738 C C . ALA A 1 103 ? 12.939 1.624 5.567 1.00 90.31 103 ALA A C 1
ATOM 740 O O . ALA A 1 103 ? 11.901 2.091 6.025 1.00 90.31 103 ALA A O 1
ATOM 741 N N . ALA A 1 104 ? 13.043 0.334 5.243 1.00 91.38 104 ALA A N 1
ATOM 742 C CA . ALA A 1 104 ? 11.950 -0.609 5.436 1.00 91.38 104 ALA A CA 1
ATOM 743 C C . ALA A 1 104 ? 11.580 -0.734 6.916 1.00 91.38 104 ALA A C 1
ATOM 745 O O . ALA A 1 104 ? 10.407 -0.617 7.243 1.00 91.38 104 ALA A O 1
ATOM 746 N N . ILE A 1 105 ? 12.557 -0.883 7.815 1.00 91.38 105 ILE A N 1
ATOM 747 C CA . ILE A 1 105 ? 12.299 -0.963 9.263 1.00 91.38 105 ILE A CA 1
ATOM 748 C C . ILE A 1 105 ? 11.737 0.353 9.809 1.00 91.38 105 ILE A C 1
ATOM 750 O O . ILE A 1 105 ? 10.796 0.341 10.598 1.00 91.38 105 ILE A O 1
ATOM 754 N N . GLU A 1 106 ? 12.309 1.491 9.416 1.00 90.12 106 GLU A N 1
ATOM 755 C CA . GLU A 1 106 ? 11.889 2.799 9.925 1.00 90.12 106 GLU A CA 1
ATOM 756 C C . GLU A 1 106 ? 10.418 3.096 9.610 1.00 90.12 106 GLU A C 1
ATOM 758 O O . GLU A 1 106 ? 9.665 3.539 10.481 1.00 90.12 106 GLU A O 1
ATOM 763 N N . HIS A 1 107 ? 9.994 2.790 8.385 1.00 90.12 107 HIS A N 1
ATOM 764 C CA . HIS A 1 107 ? 8.652 3.088 7.900 1.00 90.12 107 HIS A CA 1
ATOM 765 C C . HIS A 1 107 ? 7.620 1.978 8.191 1.00 90.12 107 HIS A C 1
ATOM 767 O O . HIS A 1 107 ? 6.425 2.185 7.973 1.00 90.12 107 HIS A O 1
ATOM 773 N N . PHE A 1 108 ? 8.036 0.799 8.670 1.00 91.12 108 PHE A N 1
ATOM 774 C CA . PHE A 1 108 ? 7.137 -0.347 8.814 1.00 91.12 108 PHE A CA 1
ATOM 775 C C . PHE A 1 108 ? 6.107 -0.160 9.936 1.00 91.12 108 PHE A C 1
ATOM 777 O O . PHE A 1 108 ? 6.427 -0.164 11.128 1.00 91.12 108 PHE A O 1
ATOM 784 N N . GLY A 1 109 ? 4.837 -0.027 9.543 1.00 85.06 109 GLY A N 1
ATOM 785 C CA . GLY A 1 109 ? 3.707 0.099 10.464 1.00 85.06 109 GLY A CA 1
ATOM 786 C C . GLY A 1 109 ? 3.770 1.343 11.355 1.00 85.06 109 GLY A C 1
ATOM 787 O O . GLY A 1 109 ? 3.201 1.315 12.445 1.00 85.06 109 GLY A O 1
ATOM 788 N N . THR A 1 110 ? 4.524 2.375 10.958 1.00 80.06 110 THR A N 1
ATOM 789 C CA . THR A 1 110 ? 4.752 3.624 11.709 1.00 80.06 110 THR A CA 1
ATOM 790 C C . THR A 1 110 ? 4.009 4.783 11.050 1.00 80.06 110 THR A C 1
ATOM 792 O O . THR A 1 110 ? 3.004 5.266 11.567 1.00 80.06 110 THR A O 1
ATOM 795 N N . THR A 1 111 ? 4.490 5.199 9.883 1.00 86.06 111 THR A N 1
ATOM 796 C CA . THR A 1 111 ? 3.913 6.275 9.090 1.00 86.06 111 THR A CA 1
ATOM 797 C C . THR A 1 111 ? 2.817 5.730 8.181 1.00 86.06 111 THR A C 1
ATOM 799 O O . THR A 1 111 ? 3.021 4.762 7.447 1.00 86.06 111 THR A O 1
ATOM 802 N N . GLN A 1 112 ? 1.656 6.378 8.205 1.00 90.62 112 GLN A N 1
ATOM 803 C CA . GLN A 1 112 ? 0.587 6.177 7.223 1.00 90.62 112 GLN A CA 1
ATOM 804 C C . GLN A 1 112 ? 1.006 6.718 5.860 1.00 90.62 112 GLN A C 1
ATOM 806 O O . GLN A 1 112 ? 0.582 6.225 4.824 1.00 90.62 112 GLN A O 1
ATOM 811 N N . GLY A 1 113 ? 1.909 7.693 5.867 1.00 89.12 113 GLY A N 1
ATOM 812 C CA . GLY A 1 113 ? 2.424 8.348 4.693 1.00 89.12 113 GLY A CA 1
ATOM 813 C C . GLY A 1 113 ? 1.862 9.734 4.482 1.00 89.12 113 GLY A C 1
ATOM 814 O O . GLY A 1 113 ? 1.596 10.453 5.439 1.00 89.12 113 GLY A O 1
ATOM 815 N N . ASP A 1 114 ? 1.792 10.128 3.220 1.00 87.62 114 ASP A N 1
ATOM 816 C CA . ASP A 1 114 ? 1.311 11.435 2.782 1.00 87.62 114 ASP A CA 1
ATOM 817 C C . ASP A 1 114 ? 0.659 11.271 1.398 1.00 87.62 114 ASP A C 1
ATOM 819 O O . ASP A 1 114 ? 0.675 10.176 0.825 1.00 87.62 114 ASP A O 1
ATOM 823 N N . GLY A 1 115 ? 0.090 12.340 0.850 1.00 89.56 115 GLY A N 1
ATOM 824 C CA . GLY A 1 115 ? -0.618 12.324 -0.421 1.00 89.56 115 GLY A CA 1
ATOM 825 C C . GLY A 1 115 ? -1.999 11.695 -0.273 1.00 89.56 115 GLY A C 1
ATOM 826 O O . GLY A 1 115 ? -2.843 12.205 0.457 1.00 89.56 115 GLY A O 1
ATOM 827 N N . ASN A 1 116 ? -2.253 10.601 -0.990 1.00 91.69 116 ASN A N 1
ATOM 828 C CA . ASN A 1 116 ? -3.554 9.925 -0.982 1.00 91.69 116 ASN A CA 1
ATOM 829 C C . ASN A 1 116 ? -3.667 8.815 0.080 1.00 91.69 116 ASN A C 1
ATOM 831 O O . ASN A 1 116 ? -4.658 8.083 0.075 1.00 91.69 116 ASN A O 1
ATOM 835 N N . HIS A 1 117 ? -2.669 8.653 0.954 1.00 94.75 117 HIS A N 1
ATOM 836 C CA . HIS A 1 117 ? -2.663 7.620 1.993 1.00 94.75 117 HIS A CA 1
ATOM 837 C C . HIS 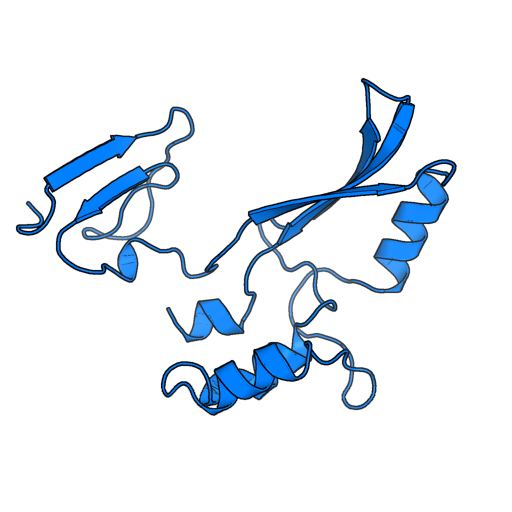A 1 117 ? -3.547 8.007 3.175 1.00 94.75 117 HIS A C 1
ATOM 839 O O . HIS A 1 117 ? -3.570 9.167 3.578 1.00 94.75 117 HIS A O 1
ATOM 845 N N . PHE A 1 118 ? -4.271 7.041 3.743 1.00 95.06 118 PHE A N 1
ATOM 846 C CA . PHE A 1 118 ? -5.164 7.280 4.879 1.00 95.06 118 PHE A CA 1
ATOM 847 C C . PHE A 1 118 ? -5.463 6.007 5.678 1.00 95.06 118 PHE A C 1
ATOM 849 O O . PHE A 1 118 ? -5.374 4.889 5.168 1.00 95.06 118 PHE A O 1
ATOM 856 N N . ALA A 1 119 ? -5.9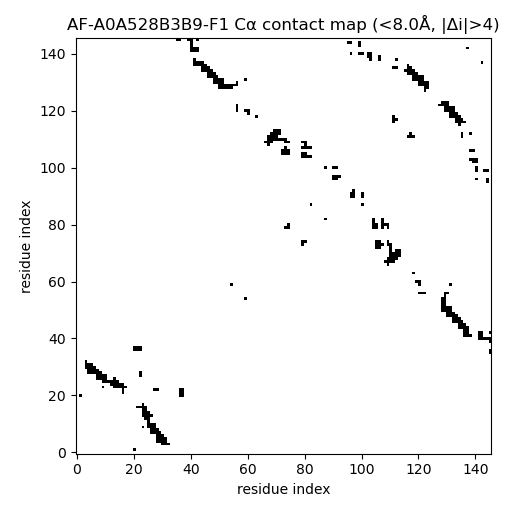26 6.199 6.913 1.00 96.06 119 ALA A N 1
ATOM 857 C CA . ALA A 1 119 ? -6.754 5.230 7.618 1.00 96.06 119 ALA A CA 1
ATOM 858 C C . ALA A 1 119 ? -8.131 5.833 7.881 1.00 96.06 119 ALA A C 1
ATOM 860 O O . ALA A 1 119 ? -8.251 6.932 8.414 1.00 96.06 119 ALA A O 1
ATOM 861 N N . TYR A 1 120 ? -9.165 5.089 7.520 1.00 96.56 120 TYR A N 1
ATOM 862 C CA . TYR A 1 120 ? -10.552 5.467 7.701 1.00 96.56 120 TYR A CA 1
ATOM 863 C C . TYR A 1 120 ? -11.247 4.419 8.560 1.00 96.56 120 TYR A C 1
ATOM 865 O O . TYR A 1 120 ? -11.196 3.228 8.254 1.00 96.56 120 TYR A O 1
ATOM 873 N N . VAL A 1 121 ? -11.917 4.865 9.618 1.00 98.00 121 VAL A N 1
ATOM 874 C CA . VAL A 1 121 ? -12.777 4.007 10.431 1.00 98.00 121 VAL A CA 1
ATOM 875 C C . VAL A 1 121 ? -14.227 4.329 10.113 1.00 98.00 121 VAL A C 1
ATOM 877 O O . VAL A 1 121 ? -14.650 5.482 10.176 1.00 98.00 121 VAL A O 1
ATOM 880 N N . GLY A 1 122 ? -14.991 3.293 9.793 1.00 96.75 122 GLY A N 1
ATOM 881 C CA . GLY A 1 122 ? -16.417 3.400 9.537 1.00 96.75 122 GLY A CA 1
ATOM 882 C C . GLY A 1 122 ? -17.148 2.120 9.901 1.00 96.75 122 GLY A C 1
ATOM 883 O O . GLY A 1 122 ? -16.600 1.229 10.549 1.00 96.75 122 GLY A O 1
ATOM 884 N N . THR A 1 123 ? -18.394 2.028 9.459 1.00 96.94 123 THR A N 1
ATOM 885 C CA . THR A 1 123 ? -19.257 0.876 9.715 1.00 96.94 123 THR A CA 1
ATOM 886 C C . THR A 1 123 ? -19.665 0.239 8.395 1.00 96.94 123 THR A C 1
ATOM 888 O O . THR A 1 123 ? -20.108 0.924 7.470 1.00 96.94 123 THR A O 1
ATOM 891 N N . LEU A 1 124 ? -19.531 -1.082 8.299 1.00 96.62 124 LEU A N 1
ATOM 892 C CA . LEU A 1 124 ? -19.991 -1.839 7.145 1.00 96.62 124 LEU A CA 1
ATOM 893 C C . LEU A 1 124 ? -21.512 -1.776 7.050 1.00 96.62 124 LEU A C 1
ATOM 895 O O . LEU A 1 124 ? -22.220 -2.204 7.955 1.00 96.62 124 LEU A O 1
ATOM 899 N N . LYS A 1 125 ? -22.029 -1.315 5.908 1.00 96.00 125 LYS A N 1
ATOM 900 C CA . LYS A 1 125 ? -23.478 -1.246 5.670 1.00 96.00 125 LYS A CA 1
ATOM 901 C C . LYS A 1 125 ? -24.161 -2.620 5.730 1.00 96.00 125 LYS A C 1
ATOM 903 O O . LYS A 1 125 ? -25.328 -2.698 6.088 1.00 96.00 125 LYS A O 1
ATOM 908 N N . SER A 1 126 ? -23.458 -3.686 5.346 1.00 96.25 126 SER A N 1
ATOM 909 C CA . SER A 1 126 ? -24.005 -5.046 5.271 1.00 96.25 126 SER A CA 1
ATOM 910 C C . SER A 1 126 ? -24.177 -5.716 6.633 1.00 96.25 126 SER A C 1
ATOM 912 O O . SER A 1 126 ? -25.141 -6.452 6.814 1.00 96.25 126 SER A O 1
ATOM 914 N N . SER A 1 127 ? -23.253 -5.488 7.569 1.00 96.38 127 SER A N 1
ATOM 915 C CA . SER A 1 127 ? -23.228 -6.170 8.869 1.00 96.38 127 SER A CA 1
ATOM 916 C C . SER A 1 127 ? -23.430 -5.242 10.064 1.00 96.38 127 SER A C 1
ATOM 918 O O . SER A 1 127 ? -23.706 -5.721 11.155 1.00 96.38 127 SER A O 1
ATOM 920 N N . GLY A 1 128 ? -23.279 -3.928 9.889 1.00 96.31 128 GLY A N 1
ATOM 921 C CA . GLY A 1 128 ? -23.232 -2.979 11.000 1.00 96.31 128 GLY A CA 1
ATOM 922 C C . GLY A 1 128 ? -21.926 -3.031 11.800 1.00 96.31 128 GLY A C 1
ATOM 923 O O . GLY A 1 128 ? -21.807 -2.323 12.795 1.00 96.31 128 GLY A O 1
ATOM 924 N N . GLU A 1 129 ? -20.941 -3.828 11.370 1.00 97.94 129 GLU A N 1
ATOM 925 C CA . GLU A 1 129 ? -19.673 -3.979 12.087 1.00 97.94 129 GLU A CA 1
ATOM 926 C C . GLU A 1 129 ? -18.696 -2.851 11.776 1.00 97.94 129 GLU A C 1
ATOM 928 O O . GLU A 1 129 ? -18.618 -2.355 10.647 1.00 97.94 129 GLU A O 1
ATOM 933 N N . THR A 1 130 ? -17.903 -2.479 12.774 1.00 98.25 130 THR A N 1
ATOM 934 C CA . THR A 1 130 ? -16.832 -1.497 12.612 1.00 98.25 130 THR A CA 1
ATOM 935 C C . THR A 1 130 ? -15.727 -2.061 11.724 1.00 98.25 130 THR A C 1
ATOM 937 O O . THR A 1 130 ? -15.279 -3.195 11.900 1.00 98.25 130 THR A O 1
ATOM 940 N N . ALA A 1 131 ? -15.261 -1.260 10.772 1.00 98.19 131 ALA A N 1
ATOM 941 C CA . ALA A 1 131 ? -14.177 -1.614 9.873 1.00 98.19 131 ALA A CA 1
ATOM 942 C C . ALA A 1 131 ? -13.158 -0.481 9.754 1.00 98.19 131 ALA A C 1
ATOM 944 O O . ALA A 1 131 ? -13.501 0.702 9.742 1.00 98.19 131 ALA A O 1
ATOM 945 N N . LEU A 1 132 ? -11.897 -0.881 9.629 1.00 97.81 132 LEU A N 1
ATOM 946 C CA . LEU A 1 132 ? -10.770 -0.029 9.294 1.00 97.81 132 LEU A CA 1
ATOM 947 C C . LEU A 1 132 ? -10.418 -0.253 7.828 1.00 97.81 132 LEU A C 1
ATOM 949 O O . LEU A 1 132 ? -10.068 -1.367 7.440 1.00 97.81 132 LEU A O 1
ATOM 953 N N . VAL A 1 133 ? -10.476 0.808 7.036 1.00 97.62 133 VAL A N 1
ATOM 954 C CA . VAL A 1 133 ? -9.961 0.840 5.669 1.00 97.62 133 VAL A CA 1
ATOM 955 C C . VAL A 1 133 ? -8.644 1.595 5.687 1.00 97.62 133 VAL A C 1
ATOM 957 O O . VAL A 1 133 ? -8.602 2.757 6.084 1.00 97.62 133 VAL A O 1
ATOM 960 N N . THR A 1 134 ? -7.568 0.949 5.262 1.00 96.50 134 THR A N 1
ATOM 961 C CA . THR A 1 134 ? -6.267 1.595 5.088 1.00 96.50 134 THR A CA 1
ATOM 962 C C . THR A 1 134 ? -5.928 1.687 3.615 1.00 96.50 134 THR A C 1
ATOM 964 O O . THR A 1 134 ? -6.242 0.784 2.845 1.00 96.50 134 THR A O 1
ATOM 967 N N . HIS A 1 135 ? -5.287 2.782 3.229 1.00 96.88 135 HIS A N 1
ATOM 968 C CA . HIS A 1 135 ? -4.723 2.979 1.905 1.00 96.88 135 HIS A CA 1
ATOM 969 C C . HIS A 1 135 ? -3.267 3.386 2.079 1.00 96.88 135 HIS A C 1
ATOM 971 O O . HIS A 1 135 ? -2.982 4.515 2.471 1.00 96.88 135 HIS A O 1
ATOM 977 N N . HIS A 1 136 ? -2.361 2.440 1.853 1.00 94.44 136 HIS A N 1
ATOM 978 C CA . HIS A 1 136 ? -0.929 2.616 2.065 1.00 94.44 136 HIS A CA 1
ATOM 979 C C . HIS A 1 136 ? -0.158 1.932 0.938 1.00 94.44 136 HIS A C 1
ATOM 981 O O . HIS A 1 136 ? -0.677 1.056 0.246 1.00 94.44 136 HIS A O 1
ATOM 987 N N . GLY A 1 137 ? 1.116 2.277 0.804 1.00 93.31 137 GLY A N 1
ATOM 988 C CA . GLY A 1 137 ? 2.024 1.595 -0.107 1.00 93.31 137 GLY A CA 1
ATOM 989 C C . GLY A 1 137 ? 3.347 1.231 0.540 1.00 93.31 137 GLY A C 1
ATOM 990 O O . GLY A 1 137 ? 3.469 1.120 1.762 1.00 93.31 137 GLY A O 1
ATOM 991 N N . SER A 1 138 ? 4.357 1.029 -0.295 1.00 93.12 138 SER A N 1
ATOM 992 C CA . SER A 1 138 ? 5.682 0.562 0.129 1.00 93.12 138 SER A CA 1
ATOM 993 C C . SER A 1 138 ? 6.517 1.624 0.838 1.00 93.12 138 SER A C 1
ATOM 995 O O . SER A 1 138 ? 7.577 1.290 1.366 1.00 93.12 138 SER A O 1
ATOM 997 N N . ARG A 1 139 ? 6.045 2.878 0.893 1.00 93.56 139 ARG A N 1
ATOM 998 C CA . ARG A 1 139 ? 6.746 4.013 1.512 1.00 93.56 139 ARG A CA 1
ATOM 999 C C . ARG A 1 139 ? 8.129 4.222 0.861 1.00 93.56 139 ARG A C 1
ATOM 1001 O O . ARG A 1 139 ? 8.328 3.949 -0.320 1.00 93.56 139 ARG A O 1
ATOM 1008 N N . SER A 1 140 ? 9.094 4.726 1.633 1.00 91.94 140 SER A N 1
ATOM 1009 C CA . SER A 1 140 ? 10.473 4.989 1.190 1.00 91.94 140 SER A CA 1
ATOM 1010 C C . SER A 1 140 ? 11.160 3.788 0.503 1.00 91.94 140 SER A C 1
ATOM 1012 O O . SER A 1 140 ? 11.811 4.010 -0.515 1.00 91.94 140 SER A O 1
ATOM 1014 N N . PRO A 1 141 ? 11.005 2.527 0.964 1.00 92.50 141 PRO A N 1
ATOM 1015 C CA . PRO A 1 141 ? 11.558 1.361 0.270 1.00 92.50 141 PRO A CA 1
ATOM 1016 C C . PRO A 1 141 ? 11.216 1.257 -1.218 1.00 92.50 141 PRO A C 1
ATOM 1018 O O . PRO A 1 141 ? 12.126 1.089 -2.023 1.00 92.50 141 PRO A O 1
ATOM 1021 N N . GLY A 1 142 ? 9.937 1.363 -1.594 1.00 93.50 142 GLY A N 1
ATOM 1022 C CA . GLY A 1 142 ? 9.551 1.259 -3.004 1.00 93.50 142 GLY A CA 1
ATOM 1023 C C . GLY A 1 142 ? 9.990 2.469 -3.811 1.00 93.50 142 GLY A C 1
ATOM 1024 O O . GLY A 1 142 ? 10.517 2.306 -4.905 1.00 93.50 142 GLY A O 1
ATOM 1025 N N . ALA A 1 143 ? 9.890 3.663 -3.223 1.00 92.44 143 ALA A N 1
ATOM 1026 C CA . ALA A 1 143 ? 10.305 4.897 -3.882 1.00 92.44 143 ALA A CA 1
ATOM 1027 C C . ALA A 1 143 ? 11.816 4.963 -4.158 1.00 92.44 143 ALA A C 1
ATOM 1029 O O . ALA A 1 143 ? 12.231 5.671 -5.064 1.00 92.44 143 ALA A O 1
ATOM 1030 N N . ARG A 1 144 ? 12.640 4.258 -3.370 1.00 92.88 144 ARG A N 1
ATOM 1031 C CA . ARG A 1 144 ? 14.090 4.128 -3.598 1.00 92.88 144 ARG A CA 1
ATOM 1032 C C . ARG A 1 144 ? 14.449 3.024 -4.588 1.00 92.88 144 ARG A C 1
ATOM 1034 O O . ARG A 1 144 ? 15.541 3.056 -5.143 1.00 92.88 144 ARG A O 1
ATOM 1041 N N . LEU A 1 145 ? 13.586 2.017 -4.715 1.00 92.94 145 LEU A N 1
ATOM 1042 C CA . LEU A 1 145 ? 13.759 0.928 -5.670 1.00 92.94 145 LEU A CA 1
ATOM 1043 C C . LEU A 1 145 ? 13.401 1.369 -7.096 1.00 92.94 145 LEU A C 1
ATOM 1045 O O . LEU A 1 145 ? 14.034 0.906 -8.043 1.00 92.94 145 LEU A O 1
ATOM 1049 N N . TYR A 1 146 ? 12.362 2.196 -7.221 1.00 89.38 146 TYR A N 1
ATOM 1050 C CA . TYR A 1 146 ? 11.916 2.810 -8.470 1.00 89.38 146 TYR A CA 1
ATOM 1051 C C . TYR A 1 146 ? 12.936 3.822 -9.003 1.00 89.38 146 TYR A C 1
ATOM 1053 O O . TYR A 1 146 ? 13.254 3.735 -10.211 1.00 89.38 146 TYR A O 1
#